Protein AF-A0A8I2YCI9-F1 (afdb_monomer_lite)

Foldseek 3Di:
DDPVVVVVVVVVVVVLVVLLVVLQVVCVVVHVDDLVVQLVLLQVLCCVQPVHDGDDPVLSSLLSCVLSVHDDDDDDDPVPPPVSSQCSSCSVCVVDDDDDDDPDPVVVVVVVVSRD

InterPro domains:
  IPR027417 P-loop containing nucleoside triphosphate hydrolase [G3DSA:3.40.50.300] (10-115)
  IPR027417 P-loop containing nucleoside triphosphate hydrolase [SSF52540] (47-113)

Structure (mmCIF, N/CA/C/O backbone):
data_AF-A0A8I2YCI9-F1
#
_entry.id   AF-A0A8I2YCI9-F1
#
loop_
_atom_site.group_PDB
_atom_site.id
_atom_site.type_symbol
_atom_site.label_atom_id
_atom_site.label_alt_id
_atom_site.label_comp_id
_atom_site.label_asym_id
_atom_site.label_entity_id
_atom_site.label_seq_id
_atom_site.pdbx_PDB_ins_code
_atom_site.Cartn_x
_atom_site.Cartn_y
_atom_site.Cartn_z
_atom_site.occupancy
_atom_site.B_iso_or_equiv
_atom_site.auth_seq_id
_atom_site.auth_comp_id
_atom_site.a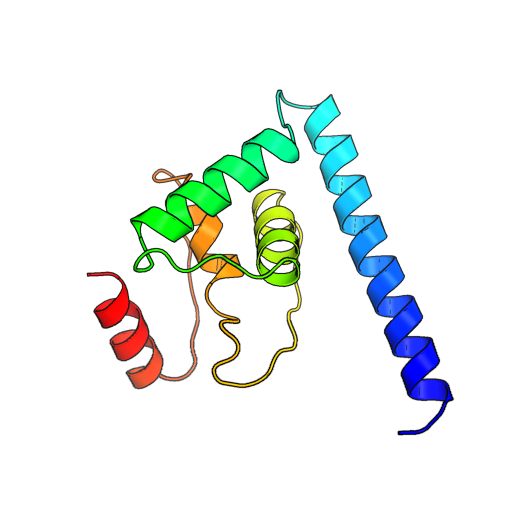uth_asym_id
_atom_site.auth_atom_id
_atom_site.pdbx_PDB_model_num
ATOM 1 N N . MET A 1 1 ? 9.448 10.302 -25.023 1.00 58.91 1 MET A N 1
ATOM 2 C CA . MET A 1 1 ? 8.024 10.354 -24.606 1.00 58.91 1 MET A CA 1
ATOM 3 C C . MET A 1 1 ? 7.450 11.703 -25.021 1.00 58.91 1 MET A C 1
ATOM 5 O O . MET A 1 1 ? 8.161 12.686 -24.889 1.00 58.91 1 MET A O 1
ATOM 9 N N . SER A 1 2 ? 6.225 11.762 -25.555 1.00 78.62 2 SER A N 1
ATOM 10 C CA . SER A 1 2 ? 5.567 13.030 -25.934 1.00 78.62 2 SER A CA 1
ATOM 11 C C . SER A 1 2 ? 5.129 13.821 -24.692 1.00 78.62 2 SER A C 1
ATOM 13 O O . SER A 1 2 ? 4.641 13.214 -23.739 1.00 78.62 2 SER A O 1
ATOM 15 N N . ALA A 1 3 ? 5.256 15.154 -24.715 1.00 80.88 3 ALA A N 1
ATOM 16 C CA . ALA A 1 3 ? 4.896 16.053 -23.610 1.00 80.88 3 ALA A CA 1
ATOM 17 C C . ALA A 1 3 ? 3.450 15.862 -23.110 1.00 80.88 3 ALA A C 1
ATOM 19 O O . ALA A 1 3 ? 3.196 15.914 -21.908 1.00 80.88 3 ALA A O 1
ATOM 20 N N . ALA A 1 4 ? 2.518 15.540 -24.014 1.00 81.81 4 ALA A N 1
ATOM 21 C CA . ALA A 1 4 ? 1.125 15.265 -23.667 1.00 81.81 4 ALA A CA 1
ATOM 22 C C . ALA A 1 4 ? 0.970 14.041 -22.743 1.00 81.81 4 ALA A C 1
ATOM 24 O O . ALA A 1 4 ? 0.161 14.060 -21.820 1.00 81.81 4 ALA A O 1
ATOM 25 N N . ARG A 1 5 ? 1.779 12.986 -22.936 1.00 81.62 5 ARG A N 1
ATOM 26 C CA . ARG A 1 5 ? 1.747 11.795 -22.064 1.00 81.62 5 ARG A CA 1
ATOM 27 C C . ARG A 1 5 ? 2.283 12.102 -20.669 1.00 81.62 5 ARG A C 1
ATOM 29 O O . ARG A 1 5 ? 1.755 11.580 -19.694 1.00 81.62 5 ARG A O 1
ATOM 36 N N . THR A 1 6 ? 3.301 12.954 -20.572 1.00 85.75 6 THR A N 1
ATOM 37 C CA . THR A 1 6 ? 3.859 13.376 -19.283 1.00 85.75 6 THR A CA 1
ATOM 38 C C . THR A 1 6 ? 2.839 14.180 -18.478 1.00 85.75 6 THR A C 1
ATOM 40 O O . THR A 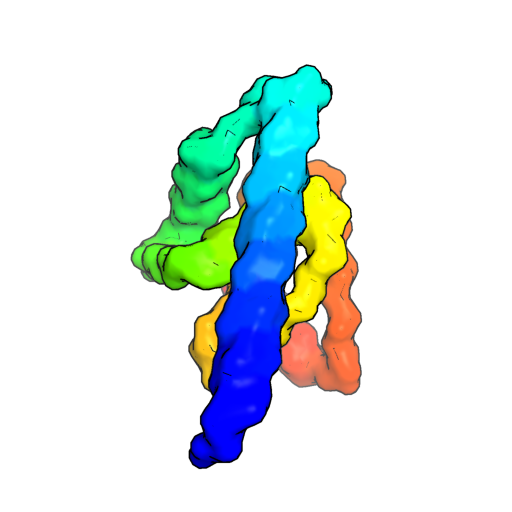1 6 ? 2.666 13.916 -17.294 1.00 85.75 6 THR A O 1
ATOM 43 N N . LEU A 1 7 ? 2.118 15.107 -19.115 1.00 87.31 7 LEU A N 1
ATOM 44 C CA . LEU A 1 7 ? 1.070 15.892 -18.452 1.00 87.31 7 LEU A CA 1
ATOM 45 C C . LEU A 1 7 ? -0.067 15.007 -17.932 1.00 87.31 7 LEU A C 1
ATOM 47 O O . LEU A 1 7 ? -0.420 15.098 -16.758 1.00 87.31 7 LEU A O 1
ATOM 51 N N . LEU A 1 8 ? -0.562 14.087 -18.766 1.00 90.88 8 LEU A N 1
ATOM 52 C CA . LEU A 1 8 ? -1.582 13.116 -18.358 1.00 90.88 8 LEU A CA 1
ATOM 53 C C . LEU A 1 8 ? -1.123 12.272 -17.163 1.00 90.88 8 LEU A C 1
ATOM 55 O O . LEU A 1 8 ? -1.887 12.054 -16.225 1.00 90.88 8 LEU A O 1
ATOM 59 N N . HIS A 1 9 ? 0.135 11.825 -17.168 1.00 88.88 9 HIS A N 1
ATOM 60 C CA . HIS A 1 9 ? 0.695 11.072 -16.050 1.00 88.88 9 HIS A CA 1
ATOM 61 C C . HIS A 1 9 ? 0.711 11.896 -14.753 1.00 88.88 9 HIS A C 1
ATOM 63 O O . HIS A 1 9 ? 0.299 11.400 -13.705 1.00 88.88 9 HIS A O 1
ATOM 69 N N . VAL A 1 10 ? 1.123 13.165 -14.815 1.00 92.69 10 VAL A N 1
ATOM 70 C CA . VAL A 1 10 ? 1.130 14.066 -13.650 1.00 92.69 10 VAL A CA 1
ATOM 71 C C . VAL A 1 10 ? -0.283 14.268 -13.091 1.00 92.69 10 VAL A C 1
ATOM 73 O O . VAL A 1 10 ? -0.479 14.225 -11.875 1.00 92.69 10 VAL A O 1
ATOM 76 N N . GLU A 1 11 ? -1.285 14.439 -13.954 1.00 94.44 11 GLU A N 1
ATOM 77 C CA . GLU A 1 11 ? -2.687 14.570 -13.537 1.00 94.44 11 GLU A CA 1
ATOM 78 C C . GLU A 1 11 ? -3.218 13.297 -12.871 1.00 94.44 11 GLU A C 1
ATOM 80 O O . GLU A 1 11 ? -3.884 13.369 -11.833 1.00 94.44 11 GLU A O 1
ATOM 85 N N . GLN A 1 12 ? -2.889 12.127 -13.425 1.00 93.19 12 GLN A N 1
ATOM 86 C CA . GLN A 1 12 ? -3.248 10.833 -12.844 1.00 93.19 12 GLN A CA 1
ATOM 87 C C . GLN A 1 12 ? -2.627 10.655 -11.457 1.00 93.19 12 GLN A C 1
ATOM 89 O O . GLN A 1 12 ? -3.337 10.310 -10.513 1.00 93.19 12 GLN A O 1
ATOM 94 N N . VAL A 1 13 ? -1.334 10.956 -11.310 1.00 93.06 13 VAL A N 1
ATOM 95 C CA . VAL A 1 13 ? -0.632 10.898 -10.022 1.00 93.06 13 VAL A CA 1
ATOM 96 C C . VAL A 1 13 ? -1.305 11.819 -9.004 1.00 93.06 13 VAL A C 1
ATOM 98 O O . VAL A 1 13 ? -1.644 11.383 -7.903 1.00 93.06 13 VAL A O 1
ATOM 101 N N . LYS A 1 14 ? -1.591 13.070 -9.383 1.00 96.75 14 LYS A N 1
ATOM 102 C CA . LYS A 1 14 ? -2.285 14.030 -8.513 1.00 96.75 14 LYS A CA 1
ATOM 103 C C . LYS A 1 14 ? -3.651 13.509 -8.062 1.00 96.75 14 LYS A C 1
ATOM 105 O O . LYS A 1 14 ? -4.000 13.629 -6.888 1.00 96.75 14 LYS A O 1
ATOM 110 N N . LYS A 1 15 ? -4.425 12.911 -8.972 1.00 96.62 15 LYS A N 1
ATOM 111 C CA . LYS A 1 15 ? -5.730 12.320 -8.650 1.00 96.62 15 LYS A CA 1
ATOM 112 C C . LYS A 1 15 ? -5.598 11.166 -7.651 1.00 96.62 15 LYS A C 1
ATOM 114 O O . LYS A 1 15 ? -6.361 11.128 -6.688 1.00 96.62 15 LYS A O 1
ATOM 119 N N . SER A 1 16 ? -4.626 10.275 -7.838 1.00 96.56 16 SER A N 1
ATOM 120 C CA . SER A 1 16 ? -4.373 9.156 -6.921 1.00 96.56 16 SER A CA 1
ATOM 121 C C . SER A 1 16 ? -4.046 9.635 -5.505 1.00 96.56 16 SER A C 1
ATOM 123 O O . SER A 1 16 ? -4.654 9.164 -4.544 1.00 96.56 16 SER A O 1
ATOM 125 N N . TYR A 1 17 ? -3.165 10.630 -5.365 1.00 97.06 17 TYR A N 1
ATOM 126 C CA . TYR A 1 17 ? -2.822 11.187 -4.052 1.00 97.06 17 TYR A CA 1
ATOM 127 C C . TYR A 1 17 ? -3.996 11.922 -3.393 1.00 97.06 17 TYR A C 1
ATOM 129 O O . TYR A 1 17 ? -4.227 11.760 -2.196 1.00 97.06 17 TYR A O 1
ATOM 137 N N . ASN A 1 18 ? -4.814 12.639 -4.171 1.00 98.12 18 ASN A N 1
ATOM 138 C CA . ASN A 1 18 ? -6.039 13.253 -3.652 1.00 98.12 18 ASN A CA 1
ATOM 139 C C . ASN A 1 18 ? -7.035 12.210 -3.117 1.00 98.12 18 ASN A C 1
ATOM 141 O O . ASN A 1 18 ? -7.683 12.447 -2.093 1.00 98.12 18 ASN A O 1
ATOM 145 N N . ASN A 1 19 ? -7.164 11.060 -3.789 1.00 98.06 19 ASN A N 1
ATOM 146 C CA . ASN A 1 19 ? -8.020 9.964 -3.332 1.00 98.06 19 ASN A CA 1
ATOM 147 C C . ASN A 1 19 ? -7.516 9.379 -2.008 1.00 98.06 19 ASN A C 1
ATOM 149 O O . ASN A 1 19 ? -8.308 9.215 -1.077 1.00 98.06 19 ASN A O 1
ATOM 153 N N . LEU A 1 20 ? -6.207 9.130 -1.899 1.00 97.81 20 LEU A N 1
ATOM 154 C CA . LEU A 1 20 ? -5.586 8.642 -0.668 1.00 97.81 20 LEU A CA 1
ATOM 155 C C . LEU A 1 20 ? -5.786 9.630 0.490 1.00 97.81 20 LEU A C 1
ATOM 157 O O . LEU A 1 20 ? -6.247 9.247 1.563 1.00 97.81 20 LEU A O 1
ATOM 161 N N . ASP A 1 21 ? -5.539 10.921 0.273 1.00 97.88 21 ASP A N 1
ATOM 162 C CA . ASP A 1 21 ? -5.737 11.940 1.307 1.00 97.88 21 ASP A CA 1
ATOM 163 C C . ASP A 1 21 ? -7.199 12.079 1.735 1.00 97.88 21 ASP A C 1
ATOM 165 O O . ASP A 1 21 ? -7.491 12.298 2.916 1.00 97.88 21 ASP A O 1
ATOM 169 N N . ARG A 1 22 ? -8.140 11.924 0.799 1.00 97.81 22 ARG A N 1
ATOM 170 C CA . ARG A 1 22 ? -9.566 11.872 1.123 1.00 97.81 22 ARG A CA 1
ATOM 171 C C . ARG A 1 22 ? -9.889 10.656 1.990 1.00 97.81 22 ARG A C 1
ATOM 173 O O . ARG A 1 22 ? -10.565 10.827 3.002 1.00 97.81 22 ARG A O 1
ATOM 180 N N . ALA A 1 23 ? -9.398 9.469 1.637 1.00 97.44 23 ALA A N 1
ATOM 181 C CA . ALA A 1 23 ? -9.613 8.254 2.421 1.00 97.44 23 ALA A CA 1
ATOM 182 C C . ALA A 1 23 ? -9.041 8.386 3.839 1.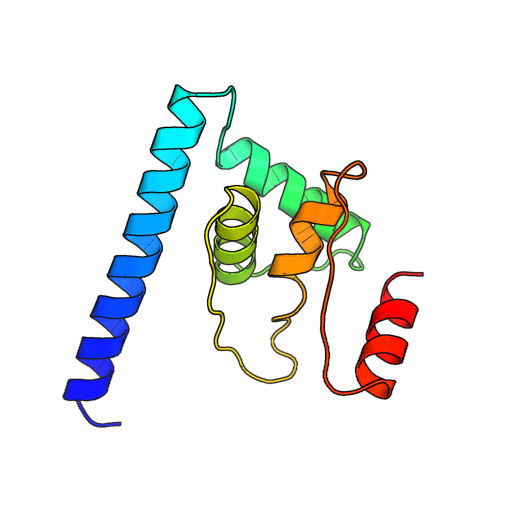00 97.44 23 ALA A C 1
ATOM 184 O O . ALA A 1 23 ? -9.747 8.127 4.811 1.00 97.44 23 ALA A O 1
ATOM 185 N N . ARG A 1 24 ? -7.821 8.925 3.975 1.00 97.38 24 ARG A N 1
ATOM 186 C CA . ARG A 1 24 ? -7.197 9.232 5.273 1.00 97.38 24 ARG A CA 1
ATOM 187 C C . ARG A 1 24 ? -8.069 10.152 6.127 1.00 97.38 24 ARG A C 1
ATOM 189 O O . ARG A 1 24 ? -8.267 9.900 7.313 1.00 97.38 24 ARG A O 1
ATOM 196 N N . LYS A 1 25 ? -8.594 11.232 5.537 1.00 96.69 25 LYS A N 1
ATOM 197 C CA . LYS A 1 25 ? -9.469 12.191 6.234 1.00 96.69 25 LYS A CA 1
ATOM 198 C C . LYS A 1 25 ? -10.792 11.563 6.666 1.00 96.69 25 LYS A C 1
ATOM 200 O O . LYS A 1 25 ? -11.281 11.903 7.736 1.00 96.69 25 LYS A O 1
ATOM 205 N N . LEU A 1 26 ? -11.375 10.692 5.844 1.00 95.88 26 LEU A N 1
ATOM 206 C CA . LEU A 1 26 ? -12.609 9.983 6.185 1.00 95.88 26 LEU A CA 1
ATOM 207 C C . LEU A 1 26 ? -12.369 8.987 7.323 1.00 95.88 26 LEU A C 1
ATOM 209 O O . LEU A 1 26 ? -13.077 9.047 8.322 1.00 95.88 26 LEU A O 1
ATOM 213 N N . ALA A 1 27 ? -11.319 8.170 7.229 1.00 95.12 27 ALA A N 1
ATOM 214 C CA . ALA A 1 27 ? -10.978 7.185 8.251 1.00 95.12 27 ALA A CA 1
ATOM 215 C C . ALA A 1 27 ? -10.670 7.826 9.614 1.00 95.12 27 ALA A C 1
ATOM 217 O O . ALA A 1 27 ? -11.145 7.333 10.632 1.00 95.12 27 ALA A O 1
ATOM 218 N N . ARG A 1 28 ? -9.970 8.972 9.640 1.00 94.12 28 ARG A N 1
ATOM 219 C CA . ARG A 1 28 ? -9.740 9.762 10.870 1.00 94.12 28 ARG A CA 1
ATOM 220 C C . ARG A 1 28 ? -11.028 10.251 11.536 1.00 94.12 28 ARG A C 1
ATOM 222 O O . ARG A 1 28 ? -11.027 10.527 12.726 1.00 94.12 28 ARG A O 1
ATOM 229 N N . LYS A 1 29 ? -12.100 10.454 10.763 1.00 92.38 29 LYS A N 1
ATOM 230 C CA . LYS A 1 29 ? -13.393 10.914 11.293 1.00 92.38 29 LYS A CA 1
ATOM 231 C C . LYS A 1 29 ? -14.249 9.763 11.810 1.00 92.38 29 LYS A C 1
ATOM 233 O O . LYS A 1 29 ? -15.057 9.982 12.702 1.00 92.38 29 LYS A O 1
ATOM 238 N N . SER A 1 30 ? -14.117 8.578 11.219 1.00 88.25 30 SER A N 1
ATOM 239 C CA . SER A 1 30 ? -14.959 7.415 11.519 1.00 88.25 30 SER A CA 1
ATOM 240 C C . SER A 1 30 ? -14.311 6.395 12.459 1.00 88.25 30 SER A C 1
ATOM 242 O O . SER A 1 30 ? -14.982 5.461 12.880 1.00 88.25 30 SER A O 1
ATOM 244 N N . SER A 1 31 ? -13.015 6.522 12.748 1.00 87.75 31 SER A N 1
ATOM 245 C CA . SER A 1 31 ? -12.234 5.580 13.560 1.00 87.75 31 SER A CA 1
ATOM 246 C C . SER A 1 31 ? -11.008 6.268 14.173 1.00 87.75 31 SER A C 1
ATOM 248 O O . SER A 1 31 ? -10.661 7.372 13.759 1.00 87.75 31 SER A O 1
ATOM 250 N N . ASP A 1 32 ? -10.300 5.594 15.083 1.00 88.38 32 ASP A N 1
ATOM 251 C CA . ASP A 1 32 ? -9.010 6.046 15.647 1.00 88.38 32 ASP A CA 1
ATOM 252 C C . ASP A 1 32 ? -7.826 5.883 14.663 1.00 88.38 32 ASP A C 1
ATOM 254 O O . ASP A 1 32 ? -6.686 5.577 15.010 1.00 88.38 32 ASP A O 1
ATOM 258 N N . TYR A 1 33 ? -8.101 6.014 13.367 1.00 93.31 33 TYR A N 1
ATOM 259 C CA . TYR A 1 33 ? -7.102 5.823 12.331 1.00 93.31 33 TYR A CA 1
ATOM 260 C C . TYR A 1 33 ? -6.083 6.973 12.321 1.00 93.31 33 TYR A C 1
ATOM 262 O O . TYR A 1 33 ? -6.436 8.151 12.250 1.00 93.31 33 TYR A O 1
ATOM 270 N N . SER A 1 34 ? -4.796 6.624 12.260 1.00 95.56 34 SER A N 1
ATOM 271 C CA . SER A 1 34 ? -3.684 7.562 12.101 1.00 95.56 34 SER A CA 1
ATOM 272 C C . SER A 1 34 ? -2.732 7.081 11.014 1.00 95.56 34 SER A C 1
ATOM 274 O O . SER A 1 34 ? -2.163 5.999 11.109 1.00 95.56 34 SER A O 1
ATOM 276 N N . THR A 1 35 ? -2.480 7.928 10.011 1.00 94.75 35 THR A N 1
ATOM 277 C CA . THR A 1 35 ? -1.507 7.633 8.941 1.00 94.75 35 THR A CA 1
ATOM 278 C C . THR A 1 35 ? -0.115 7.334 9.496 1.00 94.75 35 THR A C 1
ATOM 280 O O . THR A 1 35 ? 0.546 6.415 9.028 1.00 94.75 35 THR A O 1
ATOM 283 N N . HIS A 1 36 ? 0.318 8.060 10.533 1.00 95.81 36 HIS A N 1
ATOM 284 C CA . HIS A 1 36 ? 1.637 7.865 11.122 1.00 95.81 36 HIS A CA 1
ATOM 285 C C . HIS A 1 36 ? 1.726 6.485 11.775 1.00 95.81 36 HIS A C 1
ATOM 287 O O . HIS A 1 36 ? 2.625 5.714 11.453 1.00 95.81 36 HIS A O 1
ATOM 293 N N . THR A 1 37 ? 0.741 6.147 12.610 1.00 95.94 37 THR A N 1
ATOM 294 C CA . THR A 1 37 ? 0.673 4.854 13.295 1.00 95.94 37 THR A CA 1
ATOM 295 C C . THR A 1 37 ? 0.552 3.709 12.294 1.00 95.94 37 THR A C 1
ATOM 297 O O . THR A 1 37 ? 1.335 2.767 12.347 1.00 95.94 37 THR A O 1
ATOM 300 N N . THR A 1 38 ? -0.365 3.802 11.327 1.00 95.31 38 THR A N 1
ATOM 301 C CA . THR A 1 38 ? -0.558 2.761 10.310 1.00 95.31 38 THR A CA 1
ATOM 302 C C . THR A 1 38 ? 0.710 2.539 9.489 1.00 95.31 38 THR A C 1
ATOM 304 O O . THR A 1 38 ? 1.150 1.402 9.349 1.00 95.31 38 THR A O 1
ATOM 307 N N . ARG A 1 39 ? 1.350 3.602 8.985 1.00 96.69 39 ARG A N 1
ATOM 308 C CA . ARG A 1 39 ? 2.589 3.471 8.201 1.00 96.69 39 ARG A CA 1
ATOM 309 C C . ARG A 1 39 ? 3.752 2.948 9.037 1.00 96.69 39 ARG A C 1
ATOM 311 O O . ARG A 1 39 ? 4.560 2.185 8.512 1.00 96.69 39 ARG A O 1
ATOM 318 N N . HIS A 1 40 ? 3.830 3.328 10.311 1.00 97.00 40 HIS A N 1
ATOM 319 C CA . HIS A 1 40 ? 4.823 2.795 11.235 1.00 97.00 40 HIS A CA 1
ATOM 320 C C . HIS A 1 40 ? 4.647 1.284 11.404 1.00 97.00 40 HIS A C 1
ATOM 322 O O . HIS A 1 40 ? 5.574 0.540 11.115 1.00 97.00 40 HIS A O 1
ATOM 328 N N . VAL A 1 41 ? 3.446 0.819 11.767 1.00 96.31 41 VAL A N 1
ATOM 329 C CA . VAL A 1 41 ? 3.172 -0.614 11.975 1.00 96.31 41 VAL A CA 1
ATOM 330 C C . VAL A 1 41 ? 3.388 -1.419 10.689 1.00 96.31 41 VAL A C 1
ATOM 332 O O . VAL A 1 41 ? 4.005 -2.479 10.730 1.00 96.31 41 VAL A O 1
ATOM 335 N N . LEU A 1 42 ? 2.969 -0.896 9.532 1.00 95.81 42 LEU A N 1
ATOM 336 C CA . LEU A 1 42 ? 3.248 -1.509 8.228 1.00 95.81 42 LEU A CA 1
ATOM 337 C C . LEU A 1 42 ? 4.757 -1.625 7.945 1.00 95.81 42 LEU A C 1
ATOM 339 O O . LEU A 1 42 ? 5.215 -2.637 7.418 1.00 95.81 42 LEU A O 1
ATOM 343 N N . THR A 1 43 ? 5.535 -0.598 8.293 1.00 96.69 43 THR A N 1
ATOM 344 C CA . THR A 1 43 ? 6.996 -0.606 8.126 1.00 96.69 43 THR A CA 1
ATOM 345 C C . THR A 1 43 ? 7.646 -1.610 9.071 1.00 96.69 43 THR A C 1
ATOM 347 O O . THR A 1 43 ? 8.461 -2.411 8.624 1.00 96.69 43 THR A O 1
ATOM 350 N N . THR A 1 44 ? 7.259 -1.616 10.348 1.00 96.44 44 THR A N 1
ATOM 351 C CA . THR A 1 44 ? 7.745 -2.572 11.351 1.00 96.44 44 THR A CA 1
ATOM 352 C C . THR A 1 44 ? 7.468 -4.009 10.918 1.00 96.44 44 THR A C 1
ATOM 354 O O . THR A 1 44 ? 8.397 -4.808 10.852 1.00 96.44 44 THR A O 1
ATOM 357 N N . ALA A 1 45 ? 6.235 -4.314 10.507 1.00 93.75 45 ALA A N 1
ATOM 358 C CA . ALA A 1 45 ? 5.870 -5.645 10.034 1.00 93.75 45 ALA A CA 1
ATOM 359 C C . ALA A 1 45 ? 6.670 -6.067 8.788 1.00 93.75 45 ALA A C 1
ATOM 361 O O . ALA A 1 45 ? 7.084 -7.218 8.678 1.00 93.75 45 ALA A O 1
ATOM 362 N N . CYS A 1 46 ? 6.934 -5.137 7.863 1.00 93.31 46 CYS A N 1
ATOM 363 C CA . CYS A 1 46 ? 7.788 -5.395 6.703 1.00 93.31 46 CYS A CA 1
ATOM 364 C C . CYS A 1 46 ? 9.235 -5.701 7.116 1.00 93.31 46 CYS A C 1
ATOM 366 O O . CYS A 1 46 ? 9.843 -6.624 6.583 1.00 93.31 46 CYS A O 1
ATOM 368 N N . LEU A 1 47 ? 9.800 -4.964 8.074 1.00 93.44 47 LEU A N 1
ATOM 369 C CA . LEU A 1 47 ? 11.158 -5.225 8.557 1.00 93.44 47 LEU A CA 1
ATOM 370 C C . LEU A 1 47 ? 11.264 -6.617 9.189 1.00 93.44 47 LEU A C 1
ATOM 372 O O . LEU A 1 47 ? 12.158 -7.381 8.827 1.00 93.44 47 LEU A O 1
ATOM 376 N N . GLU A 1 48 ? 10.311 -6.965 10.053 1.00 92.88 48 GLU A N 1
ATOM 377 C CA . GLU A 1 48 ? 10.257 -8.260 10.737 1.00 92.88 48 GLU A CA 1
ATOM 378 C C . GLU A 1 48 ? 10.081 -9.431 9.762 1.00 92.88 48 GLU A C 1
ATOM 380 O O . GLU A 1 48 ? 10.736 -10.462 9.908 1.00 92.88 48 GLU A O 1
ATOM 385 N N . LYS A 1 49 ? 9.218 -9.277 8.749 1.00 89.06 49 LYS A N 1
ATOM 386 C CA . LYS A 1 49 ? 8.814 -10.376 7.854 1.00 89.06 49 LYS A CA 1
ATOM 387 C C . LYS A 1 49 ? 9.556 -10.416 6.518 1.00 89.06 49 LYS A C 1
ATOM 389 O O . LYS A 1 49 ? 9.420 -11.387 5.785 1.00 89.06 49 LYS A O 1
ATOM 394 N N . CYS A 1 50 ? 10.325 -9.385 6.165 1.00 88.25 50 CYS A N 1
ATOM 395 C CA . CYS A 1 50 ? 10.988 -9.282 4.859 1.00 88.25 50 CYS A CA 1
ATOM 396 C C . CYS A 1 50 ? 12.500 -9.042 4.976 1.00 88.25 50 CYS A C 1
ATOM 398 O O . CYS A 1 50 ? 13.063 -8.252 4.215 1.00 88.25 50 CYS A O 1
ATOM 400 N N . HIS A 1 51 ? 13.172 -9.725 5.909 1.00 86.81 51 HIS A N 1
ATOM 401 C CA . HIS A 1 51 ? 14.629 -9.664 6.100 1.00 86.81 51 HIS A CA 1
ATOM 402 C C . HIS A 1 51 ? 15.166 -8.230 6.275 1.00 86.81 51 HIS A C 1
ATOM 404 O O . HIS A 1 51 ? 16.129 -7.839 5.612 1.00 86.81 51 HIS A O 1
ATOM 410 N N . ASN A 1 52 ? 14.529 -7.423 7.130 1.00 88.06 52 ASN A N 1
ATOM 411 C CA . ASN A 1 52 ? 14.901 -6.028 7.395 1.00 88.06 52 ASN A CA 1
ATOM 412 C C . ASN A 1 52 ? 14.912 -5.118 6.152 1.00 88.06 52 ASN A C 1
ATOM 414 O O . ASN A 1 52 ? 15.604 -4.096 6.124 1.00 88.06 52 ASN A O 1
ATOM 418 N N . ARG A 1 53 ? 14.142 -5.450 5.109 1.00 87.44 53 ARG A N 1
ATOM 419 C CA . ARG A 1 53 ? 13.994 -4.573 3.943 1.00 87.44 53 ARG A CA 1
ATOM 420 C C . ARG A 1 53 ? 13.046 -3.422 4.253 1.00 87.44 53 ARG A C 1
ATOM 422 O O . ARG A 1 53 ? 11.896 -3.629 4.635 1.00 87.44 53 ARG A O 1
ATOM 429 N N . ILE A 1 54 ? 13.533 -2.205 4.031 1.00 93.25 54 ILE A N 1
ATOM 430 C CA . ILE A 1 54 ? 12.743 -0.983 4.175 1.00 93.25 54 ILE A CA 1
ATOM 431 C C . ILE A 1 54 ? 11.855 -0.827 2.930 1.00 93.25 54 ILE A C 1
ATOM 433 O O . ILE A 1 54 ? 12.385 -0.819 1.814 1.00 93.25 54 ILE A O 1
ATOM 437 N N . PRO A 1 55 ? 10.527 -0.689 3.084 1.00 95.38 55 PRO A N 1
ATOM 438 C CA . PRO A 1 55 ? 9.632 -0.472 1.956 1.00 95.38 55 PRO A CA 1
ATOM 439 C C . PRO A 1 55 ? 9.856 0.911 1.331 1.00 95.38 55 PRO A C 1
ATOM 441 O O . PRO A 1 55 ? 10.093 1.906 2.021 1.00 95.38 55 PRO A O 1
ATOM 444 N N . TYR A 1 56 ? 9.727 1.000 0.009 1.00 96.75 56 TYR A N 1
ATOM 445 C CA . TYR A 1 56 ? 9.744 2.278 -0.696 1.00 96.75 56 TYR A CA 1
ATOM 446 C C . TYR A 1 56 ? 8.511 3.119 -0.342 1.00 96.75 56 TYR A C 1
ATOM 448 O O . TYR A 1 56 ? 7.431 2.593 -0.070 1.00 96.75 56 TYR A O 1
ATOM 456 N N . ALA A 1 57 ? 8.635 4.446 -0.440 1.00 96.06 57 ALA A N 1
ATOM 457 C CA . ALA A 1 57 ? 7.535 5.365 -0.137 1.00 96.06 57 ALA A CA 1
ATOM 458 C C . ALA A 1 57 ? 6.251 5.043 -0.927 1.00 96.06 57 ALA A C 1
ATOM 460 O O . ALA A 1 57 ? 5.173 4.983 -0.342 1.00 96.06 57 ALA A O 1
ATOM 461 N N . TRP A 1 58 ? 6.375 4.736 -2.224 1.00 95.94 58 TRP A N 1
ATOM 462 C CA . TRP A 1 58 ? 5.232 4.382 -3.073 1.00 95.94 58 TRP A CA 1
ATOM 463 C C . TRP A 1 58 ? 4.583 3.044 -2.681 1.00 95.94 58 TRP A C 1
ATOM 465 O O . TRP A 1 58 ? 3.378 2.865 -2.880 1.00 95.94 58 TRP A O 1
ATOM 475 N N . GLN A 1 59 ? 5.357 2.108 -2.114 1.00 97.44 59 GLN A N 1
ATOM 476 C CA . GLN A 1 59 ? 4.823 0.838 -1.621 1.00 97.44 59 GLN A CA 1
ATOM 477 C C . GLN A 1 59 ? 3.962 1.078 -0.386 1.00 97.44 59 GLN A C 1
ATOM 479 O O . GLN A 1 59 ? 2.858 0.548 -0.315 1.00 97.44 59 GLN A O 1
ATOM 484 N N . LEU A 1 60 ? 4.425 1.933 0.532 1.00 97.50 60 LEU A N 1
ATOM 485 C CA . LEU A 1 60 ? 3.647 2.350 1.697 1.00 97.50 60 LEU A CA 1
ATOM 486 C C . LEU A 1 60 ? 2.387 3.126 1.300 1.00 97.50 60 LEU A C 1
ATOM 488 O O . LEU A 1 60 ? 1.333 2.890 1.878 1.00 97.50 60 LEU A O 1
ATOM 492 N N . ASP A 1 61 ? 2.468 4.015 0.306 1.00 97.38 61 ASP A N 1
ATOM 493 C CA . ASP A 1 61 ? 1.300 4.754 -0.191 1.00 97.38 61 ASP A CA 1
ATOM 494 C C . ASP A 1 61 ? 0.237 3.808 -0.760 1.00 97.38 61 ASP A C 1
ATOM 496 O O . ASP A 1 61 ? -0.947 3.940 -0.452 1.00 97.38 61 ASP A O 1
ATOM 500 N N . SER A 1 62 ? 0.668 2.819 -1.545 1.00 97.50 62 SER A N 1
ATOM 501 C CA . SER A 1 62 ? -0.221 1.820 -2.144 1.00 97.50 62 SER A CA 1
ATOM 502 C C . SER A 1 62 ? -0.794 0.862 -1.092 1.00 97.50 62 SER A C 1
ATOM 504 O O . SER A 1 62 ? -1.981 0.549 -1.133 1.00 97.50 62 SER A O 1
ATOM 506 N N . ALA A 1 63 ? 0.023 0.433 -0.124 1.00 96.94 63 ALA A N 1
ATOM 507 C CA . ALA A 1 63 ? -0.404 -0.435 0.972 1.00 96.94 63 ALA A CA 1
ATOM 508 C C . ALA A 1 63 ? -1.431 0.254 1.873 1.00 96.94 63 ALA A C 1
ATOM 510 O O . ALA A 1 63 ? -2.433 -0.343 2.249 1.00 96.94 63 ALA A O 1
ATOM 511 N N . GLU A 1 64 ? -1.203 1.525 2.200 1.00 97.56 64 GLU A N 1
ATOM 512 C CA . GLU A 1 64 ? -2.114 2.322 3.014 1.00 97.56 64 GLU A CA 1
ATOM 513 C C . GLU A 1 64 ? -3.420 2.627 2.270 1.00 97.56 64 GLU A C 1
ATOM 515 O O . GLU A 1 64 ? -4.490 2.536 2.867 1.00 97.56 64 GLU A O 1
ATOM 520 N N . ALA A 1 65 ? -3.357 2.932 0.968 1.00 97.62 65 ALA A N 1
ATOM 521 C CA . ALA A 1 65 ? -4.549 3.087 0.136 1.00 97.62 65 ALA A CA 1
ATOM 522 C C . ALA A 1 65 ? -5.402 1.810 0.136 1.00 97.62 65 ALA A C 1
ATOM 524 O O . ALA A 1 65 ? -6.604 1.872 0.398 1.00 97.62 65 ALA A O 1
ATOM 525 N N . PHE A 1 66 ? -4.769 0.656 -0.084 1.00 96.50 66 PHE A N 1
ATOM 526 C CA . PHE A 1 66 ? -5.440 -0.639 -0.069 1.00 96.50 66 PHE A CA 1
ATOM 527 C C . PHE A 1 66 ? -5.996 -0.987 1.323 1.00 96.50 66 PHE A C 1
ATOM 529 O O . PHE A 1 66 ? -7.146 -1.401 1.443 1.00 96.50 66 PHE A O 1
ATOM 536 N N . PHE A 1 67 ? -5.236 -0.726 2.393 1.00 95.50 67 PHE A N 1
ATOM 537 C CA . PHE A 1 67 ? -5.679 -0.902 3.782 1.00 95.50 67 PHE A CA 1
ATOM 538 C C . PHE A 1 67 ? -6.928 -0.070 4.118 1.00 95.50 67 PHE A C 1
ATOM 540 O O . PHE A 1 67 ? -7.801 -0.529 4.852 1.00 95.50 67 PHE A O 1
ATOM 547 N N . LEU A 1 68 ? -7.028 1.140 3.558 1.00 95.81 68 LEU A N 1
ATOM 548 C CA . LEU A 1 68 ? -8.180 2.034 3.702 1.00 95.81 68 LEU A CA 1
ATOM 549 C C . LEU A 1 68 ? -9.381 1.641 2.820 1.00 95.81 68 LEU A C 1
ATOM 551 O O . LEU A 1 68 ? -10.386 2.351 2.822 1.00 95.81 68 LEU A O 1
ATOM 555 N N . GLY A 1 69 ? -9.291 0.534 2.079 1.00 94.81 69 GLY A N 1
ATOM 556 C CA . GLY A 1 69 ? -10.369 0.018 1.236 1.00 94.81 69 GLY A CA 1
ATOM 557 C C . GLY A 1 69 ? -10.496 0.711 -0.120 1.00 94.81 69 GLY A C 1
ATOM 558 O O . GLY A 1 69 ? -11.578 0.700 -0.700 1.00 94.81 69 GLY A O 1
ATOM 559 N N . LEU A 1 70 ? -9.431 1.345 -0.623 1.00 97.25 70 LEU A N 1
ATOM 560 C CA . LEU A 1 70 ? -9.419 1.895 -1.979 1.00 97.25 70 LEU A CA 1
ATOM 561 C C . LEU A 1 70 ? -9.038 0.832 -3.014 1.00 97.25 70 LEU A C 1
ATOM 563 O O . LEU A 1 70 ? -8.066 0.095 -2.834 1.00 97.25 70 LEU A O 1
ATOM 567 N N . ASP A 1 71 ? -9.715 0.863 -4.160 1.00 96.12 71 ASP A N 1
ATOM 568 C CA . ASP A 1 71 ? -9.271 0.149 -5.355 1.00 96.12 71 ASP A CA 1
ATOM 569 C C . ASP A 1 71 ? -7.996 0.793 -5.910 1.00 96.12 71 ASP A C 1
ATOM 571 O O . ASP A 1 71 ? -7.941 2.000 -6.176 1.00 96.12 71 ASP A O 1
ATOM 575 N N . CYS A 1 72 ? -6.956 -0.020 -6.091 1.00 94.69 72 CYS A N 1
ATOM 576 C CA . CYS A 1 72 ? -5.627 0.445 -6.470 1.00 94.69 72 CYS A CA 1
ATOM 577 C C . CYS A 1 72 ? -5.168 -0.196 -7.784 1.00 94.69 72 CYS A C 1
ATOM 579 O O . CYS A 1 72 ? -5.260 -1.404 -7.971 1.00 94.69 72 CYS A O 1
ATOM 581 N N . THR A 1 73 ? -4.598 0.610 -8.683 1.00 95.06 73 THR A N 1
ATOM 582 C CA . THR A 1 73 ? -3.845 0.124 -9.849 1.00 95.06 73 THR A CA 1
ATOM 583 C C . THR A 1 73 ? -2.390 0.544 -9.697 1.00 95.06 73 THR A C 1
ATOM 585 O O . THR A 1 73 ? -2.086 1.735 -9.683 1.00 95.06 73 THR A O 1
ATOM 588 N N . VAL A 1 74 ? -1.488 -0.432 -9.591 1.00 94.56 74 VAL A N 1
ATOM 589 C CA . VAL A 1 74 ? -0.045 -0.203 -9.442 1.00 94.56 74 VAL A CA 1
ATOM 590 C C . VAL A 1 74 ? 0.667 -0.636 -10.716 1.00 94.56 74 VAL A C 1
ATOM 592 O O . VAL A 1 74 ? 0.582 -1.792 -11.124 1.00 94.56 74 VAL A O 1
ATOM 595 N N . ILE A 1 75 ? 1.404 0.291 -11.329 1.00 93.50 75 ILE A N 1
ATOM 596 C CA . ILE A 1 75 ? 2.219 0.033 -12.519 1.00 93.50 75 ILE A CA 1
ATOM 597 C C . ILE A 1 75 ? 3.684 0.189 -12.123 1.00 93.50 75 ILE A C 1
ATOM 599 O O . ILE A 1 75 ? 4.157 1.296 -11.877 1.00 93.50 75 ILE A O 1
ATOM 603 N N . ALA A 1 76 ? 4.400 -0.928 -12.055 1.00 93.56 76 ALA A N 1
ATOM 604 C CA . ALA A 1 76 ? 5.821 -0.970 -11.740 1.00 93.56 76 ALA A CA 1
ATOM 605 C C . ALA A 1 76 ? 6.497 -2.118 -12.499 1.00 93.56 76 ALA A C 1
ATOM 607 O O . ALA A 1 76 ? 5.841 -3.086 -12.897 1.00 93.56 76 ALA A O 1
ATOM 608 N N . GLY A 1 77 ? 7.813 -2.012 -12.689 1.00 93.06 77 GLY A N 1
ATOM 609 C CA . GLY A 1 77 ? 8.604 -3.030 -13.372 1.00 93.06 77 GLY A CA 1
ATOM 610 C C . GLY A 1 77 ? 8.595 -4.388 -12.660 1.00 93.06 77 GLY A C 1
ATOM 611 O O . GLY A 1 77 ? 8.255 -4.528 -11.479 1.00 93.06 77 GLY A O 1
ATOM 612 N N . THR A 1 78 ? 8.985 -5.433 -13.387 1.00 90.50 78 THR A N 1
ATOM 613 C CA . THR A 1 78 ? 9.278 -6.740 -12.782 1.00 90.50 78 THR A CA 1
ATOM 614 C C . THR A 1 78 ? 10.462 -6.609 -11.823 1.00 90.50 78 THR A C 1
ATOM 616 O O . THR A 1 78 ? 11.394 -5.856 -12.082 1.00 90.50 78 THR A O 1
ATOM 619 N N . GLY A 1 79 ? 10.400 -7.292 -10.677 1.00 88.50 79 GLY A N 1
ATOM 620 C CA . GLY A 1 79 ? 11.415 -7.177 -9.623 1.00 88.50 79 GLY A CA 1
ATOM 621 C C . GLY A 1 79 ? 11.317 -5.910 -8.763 1.00 88.50 79 GLY A C 1
ATOM 622 O O . GLY A 1 79 ? 11.935 -5.858 -7.708 1.00 88.50 79 GLY A O 1
ATOM 623 N N . SER A 1 80 ? 10.482 -4.925 -9.117 1.00 92.00 80 SER A N 1
ATOM 624 C CA . SER A 1 80 ? 10.329 -3.684 -8.336 1.00 92.00 80 SER A CA 1
ATOM 625 C C . SER A 1 80 ? 9.599 -3.861 -6.996 1.00 92.00 80 SER A C 1
ATOM 627 O O . SER A 1 80 ? 9.403 -2.889 -6.278 1.00 92.00 80 SER A O 1
ATOM 629 N N . GLY A 1 81 ? 9.153 -5.075 -6.655 1.00 92.38 81 GLY A N 1
ATOM 630 C CA . GLY A 1 81 ? 8.454 -5.341 -5.394 1.00 92.38 81 GLY A CA 1
ATOM 631 C C . GLY A 1 81 ? 6.977 -4.936 -5.390 1.00 92.38 81 GLY A C 1
ATOM 632 O O . GLY A 1 81 ? 6.438 -4.599 -4.341 1.00 92.38 81 GLY A O 1
ATOM 633 N N . LYS A 1 82 ? 6.300 -4.970 -6.547 1.00 94.69 82 LYS A N 1
ATOM 634 C CA . LYS A 1 82 ? 4.862 -4.648 -6.672 1.00 94.69 82 LYS A CA 1
ATOM 635 C C . LYS A 1 82 ? 3.915 -5.583 -5.912 1.00 94.69 82 LYS A C 1
ATOM 637 O O . LYS A 1 82 ? 2.758 -5.226 -5.735 1.00 94.69 82 LYS A O 1
ATOM 642 N N . SER A 1 83 ? 4.398 -6.741 -5.460 1.00 92.44 83 SER A N 1
ATOM 643 C CA . SER A 1 83 ? 3.613 -7.653 -4.624 1.00 92.44 83 SER A CA 1
ATOM 644 C C . SER A 1 83 ? 3.512 -7.184 -3.174 1.00 92.44 83 SER A C 1
ATOM 646 O O . SER A 1 83 ? 2.499 -7.401 -2.522 1.00 92.44 83 SER A O 1
ATOM 648 N N . LEU A 1 84 ? 4.538 -6.490 -2.672 1.00 93.62 84 LEU A N 1
ATOM 649 C CA . LEU A 1 84 ? 4.612 -6.096 -1.269 1.00 93.62 84 LEU A CA 1
ATOM 650 C C . LEU A 1 84 ? 3.401 -5.252 -0.815 1.00 93.62 84 LEU A C 1
ATOM 652 O O . LEU A 1 84 ? 2.816 -5.598 0.209 1.00 93.62 84 LEU A O 1
ATOM 656 N N . PRO A 1 85 ? 2.938 -4.224 -1.559 1.00 95.31 85 PRO A N 1
ATOM 657 C CA . PRO A 1 85 ? 1.855 -3.364 -1.089 1.00 95.31 85 PRO A CA 1
ATOM 658 C C . PRO A 1 85 ? 0.538 -4.071 -0.766 1.00 95.31 85 PRO A C 1
ATOM 660 O O . PRO A 1 85 ? -0.126 -3.674 0.186 1.00 95.31 85 PRO A O 1
ATOM 663 N N . PHE A 1 86 ? 0.149 -5.103 -1.523 1.00 92.31 86 PHE A N 1
ATOM 664 C CA . PHE A 1 86 ? -1.096 -5.821 -1.237 1.00 92.31 86 PHE A CA 1
ATOM 665 C C . PHE A 1 86 ? -0.936 -6.871 -0.131 1.00 92.31 86 PHE A C 1
ATOM 667 O O . PHE A 1 86 ? -1.918 -7.194 0.528 1.00 92.31 86 PHE A O 1
ATOM 674 N N . VAL A 1 87 ? 0.285 -7.361 0.121 1.00 92.19 87 VAL A N 1
ATOM 675 C CA . VAL A 1 87 ? 0.576 -8.300 1.221 1.00 92.19 87 VAL A CA 1
ATOM 676 C C . VAL A 1 87 ? 0.715 -7.569 2.559 1.00 92.19 87 VAL A C 1
ATOM 678 O O . VAL A 1 87 ? 0.326 -8.094 3.594 1.00 92.19 87 VAL A O 1
ATOM 681 N N . MET A 1 88 ? 1.235 -6.338 2.580 1.00 93.62 88 MET A N 1
ATOM 682 C CA . MET A 1 88 ? 1.491 -5.620 3.837 1.00 93.62 88 MET A CA 1
ATOM 683 C C . MET A 1 88 ? 0.257 -5.507 4.762 1.00 93.62 88 MET A C 1
ATOM 685 O O . MET A 1 88 ? 0.414 -5.740 5.961 1.00 93.62 88 MET A O 1
ATOM 689 N N . PRO A 1 89 ? -0.972 -5.234 4.276 1.00 92.62 89 PRO A N 1
ATOM 690 C CA . PRO A 1 89 ? -2.159 -5.239 5.135 1.00 92.62 89 PRO A CA 1
ATOM 691 C C . PRO A 1 89 ? -2.439 -6.573 5.837 1.00 92.62 89 PRO A C 1
ATOM 693 O O . PRO A 1 89 ? -2.847 -6.557 6.997 1.00 92.62 89 PRO A O 1
ATOM 696 N N . SER A 1 90 ? -2.175 -7.723 5.203 1.00 92.00 90 SER A N 1
ATOM 697 C CA . SER A 1 90 ? -2.362 -9.031 5.854 1.00 92.00 90 SER A CA 1
ATOM 698 C C . SER A 1 90 ? -1.293 -9.318 6.911 1.00 92.00 90 SER A C 1
ATOM 700 O O . SER A 1 90 ? -1.486 -10.172 7.772 1.00 92.00 90 SER A O 1
ATOM 702 N N . MET A 1 91 ? -0.174 -8.584 6.905 1.00 91.44 91 MET A N 1
ATOM 703 C CA . MET A 1 91 ? 0.846 -8.712 7.946 1.00 91.44 91 MET A CA 1
ATOM 704 C C . MET A 1 91 ? 0.398 -8.135 9.293 1.00 91.44 91 MET A C 1
ATOM 706 O O . MET A 1 91 ? 0.930 -8.581 10.309 1.00 91.44 91 MET A O 1
ATOM 710 N N . ILE A 1 92 ? -0.533 -7.169 9.285 1.00 92.12 92 ILE A N 1
ATOM 711 C CA . ILE A 1 92 ? -0.979 -6.402 10.464 1.00 92.12 92 ILE A CA 1
ATOM 712 C C . ILE A 1 92 ? -2.448 -6.662 10.841 1.00 92.12 92 ILE A C 1
ATOM 714 O O . ILE A 1 92 ? -2.861 -6.308 11.941 1.00 92.12 92 ILE A O 1
ATOM 718 N N . CYS A 1 93 ? -3.218 -7.282 9.944 1.00 90.50 93 CYS A N 1
ATOM 719 C CA . CYS A 1 93 ? -4.600 -7.719 10.155 1.00 90.50 93 CYS A CA 1
ATOM 720 C C . CYS A 1 93 ? -4.698 -9.245 9.974 1.00 90.50 93 CYS A C 1
ATOM 722 O O . CYS A 1 93 ? -5.155 -9.695 8.918 1.00 90.50 93 CYS A O 1
ATOM 724 N N . PRO A 1 94 ? -4.244 -10.054 10.952 1.00 86.06 94 PRO A N 1
ATOM 725 C CA . PRO A 1 94 ? -4.244 -11.517 10.843 1.00 86.06 94 PRO A CA 1
ATOM 726 C C . PRO A 1 94 ? -5.650 -12.124 10.703 1.00 86.06 94 PRO A C 1
ATOM 728 O O . PRO A 1 94 ? -5.794 -13.256 10.253 1.00 86.06 94 PRO A O 1
ATOM 731 N N . GLU A 1 95 ? -6.691 -11.382 11.073 1.00 89.19 95 GLU A N 1
ATOM 732 C CA . GLU A 1 95 ? -8.094 -11.769 10.939 1.00 89.19 95 GLU A CA 1
ATOM 733 C C . GLU A 1 95 ? -8.643 -11.630 9.510 1.00 89.19 95 GLU A C 1
ATOM 735 O O . GLU A 1 95 ? -9.721 -12.144 9.211 1.00 89.19 95 GLU A O 1
ATOM 740 N N . LYS A 1 96 ? -7.931 -10.923 8.620 1.00 87.12 96 LYS A N 1
ATOM 741 C CA . LYS A 1 96 ? -8.372 -10.671 7.244 1.00 87.12 96 LYS A CA 1
ATOM 742 C C . LYS A 1 96 ? -7.732 -11.651 6.270 1.00 87.12 96 LYS A C 1
ATOM 744 O O . LYS A 1 96 ? -6.528 -11.889 6.297 1.00 87.12 96 LYS A O 1
ATOM 749 N N . ILE A 1 97 ? -8.542 -12.151 5.340 1.00 90.31 97 ILE A N 1
ATOM 750 C CA . ILE A 1 97 ? -8.092 -13.035 4.261 1.00 90.31 97 ILE A CA 1
ATOM 751 C C . ILE A 1 97 ? -7.831 -12.197 3.008 1.00 90.31 97 ILE A C 1
ATOM 753 O O . ILE A 1 97 ? -8.717 -11.491 2.526 1.00 90.31 97 ILE A O 1
ATOM 757 N N . LEU A 1 98 ? -6.615 -12.301 2.469 1.00 91.19 98 LEU A N 1
ATOM 758 C CA . LEU A 1 98 ? -6.237 -11.733 1.179 1.00 91.19 98 LEU A CA 1
ATOM 759 C C . LEU A 1 98 ? -6.310 -12.819 0.103 1.00 91.19 98 LEU A C 1
ATOM 761 O O . LEU A 1 98 ? -5.610 -13.825 0.190 1.00 91.19 98 LEU A O 1
ATOM 765 N N . ILE A 1 99 ? -7.116 -12.588 -0.931 1.00 92.12 99 ILE A N 1
ATOM 766 C CA . ILE A 1 99 ? -7.197 -13.471 -2.097 1.00 92.12 99 ILE A CA 1
ATOM 767 C C . ILE A 1 99 ? -6.363 -12.855 -3.220 1.00 92.12 99 ILE A C 1
ATOM 769 O O . ILE A 1 99 ? -6.680 -11.773 -3.713 1.00 92.12 99 ILE A O 1
ATOM 773 N N . VAL A 1 100 ? -5.298 -13.549 -3.622 1.00 90.88 100 VAL A N 1
ATOM 774 C CA . VAL A 1 100 ? -4.453 -13.173 -4.761 1.00 90.88 100 VAL A CA 1
ATOM 775 C C . VAL A 1 100 ? -4.792 -14.091 -5.926 1.00 90.88 100 VAL A C 1
ATOM 777 O O . VAL A 1 100 ? -4.733 -15.307 -5.787 1.00 90.88 100 VAL A O 1
ATOM 780 N N . ILE A 1 101 ? -5.151 -13.508 -7.069 1.00 91.12 101 ILE A N 1
ATOM 781 C CA . ILE A 1 101 ? -5.438 -14.253 -8.297 1.00 91.12 101 ILE A CA 1
ATOM 782 C C . ILE A 1 101 ? -4.277 -14.021 -9.260 1.00 91.12 101 ILE A C 1
ATOM 784 O O . ILE A 1 101 ? -4.044 -12.889 -9.692 1.00 91.12 101 ILE A O 1
ATOM 788 N N . SER A 1 102 ? -3.554 -15.088 -9.595 1.00 89.25 102 SER A N 1
ATOM 789 C CA . SER A 1 102 ? -2.482 -15.075 -10.586 1.00 89.25 102 SER A CA 1
ATOM 790 C C . SER A 1 102 ? -2.830 -16.033 -11.728 1.00 89.25 102 SER A C 1
ATOM 792 O O . SER A 1 102 ? -3.324 -17.127 -11.489 1.00 89.25 102 SER A O 1
ATOM 794 N N . PRO A 1 103 ? -2.568 -15.673 -12.994 1.00 87.81 103 PRO A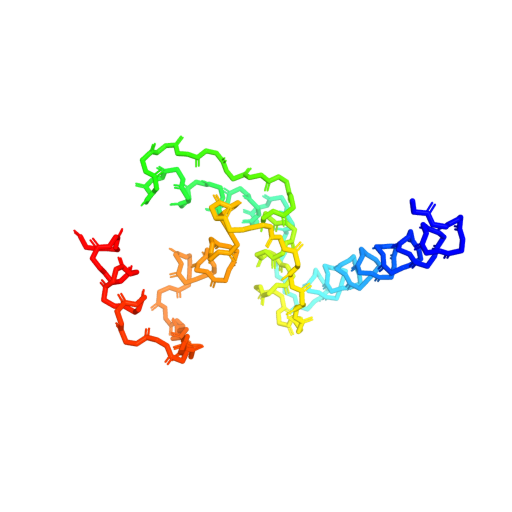 N 1
ATOM 795 C CA . PRO A 1 103 ? -2.773 -16.594 -14.110 1.00 87.81 103 PRO A CA 1
ATOM 796 C C . PRO A 1 103 ? -1.689 -17.686 -14.204 1.00 87.81 103 PRO A C 1
ATOM 798 O O . PRO A 1 103 ? -1.785 -18.559 -15.063 1.00 87.81 103 PRO A O 1
ATOM 801 N N . LEU A 1 104 ? -0.628 -17.618 -13.388 1.00 85.06 104 LEU A N 1
ATOM 802 C CA . LEU A 1 104 ? 0.531 -18.513 -13.451 1.00 85.06 104 LEU A CA 1
ATOM 803 C C . LEU A 1 104 ? 0.715 -19.274 -12.134 1.00 85.06 104 LEU A C 1
ATOM 805 O O . LEU A 1 104 ? 1.193 -18.696 -11.158 1.00 85.06 104 LEU A O 1
ATOM 809 N N . ASN A 1 105 ? 0.448 -20.582 -12.147 1.00 78.12 105 ASN A N 1
ATOM 810 C CA . ASN A 1 105 ? 0.618 -21.461 -10.981 1.00 78.12 105 ASN A CA 1
ATOM 811 C C . ASN A 1 105 ? 2.065 -21.474 -10.454 1.00 78.12 105 ASN A C 1
ATOM 813 O O . ASN A 1 105 ? 2.290 -21.547 -9.251 1.00 78.12 105 ASN A O 1
ATOM 817 N N . SER A 1 106 ? 3.066 -21.384 -11.339 1.00 77.19 106 SER A N 1
ATOM 818 C CA . SER A 1 106 ? 4.477 -21.333 -10.928 1.00 77.19 106 SER A CA 1
ATOM 819 C C . SER A 1 106 ? 4.792 -20.071 -10.122 1.00 77.19 106 SER A C 1
ATOM 821 O O . SER A 1 106 ? 5.532 -20.128 -9.150 1.00 77.19 106 SER A O 1
ATOM 823 N N . LEU A 1 107 ? 4.178 -18.941 -10.486 1.00 78.19 107 LEU A N 1
ATOM 824 C CA . LEU A 1 107 ? 4.345 -17.684 -9.763 1.00 78.19 107 LEU A CA 1
ATOM 825 C C . LEU A 1 107 ? 3.674 -17.737 -8.384 1.00 78.19 107 LEU A C 1
ATOM 827 O O . LEU A 1 107 ? 4.168 -17.119 -7.446 1.00 78.19 107 LEU A O 1
ATOM 831 N N . GLU A 1 108 ? 2.565 -18.466 -8.257 1.00 76.62 108 GLU A N 1
ATOM 832 C CA . GLU A 1 108 ? 1.915 -18.705 -6.964 1.00 76.62 108 GLU A CA 1
ATOM 833 C C . GLU A 1 108 ? 2.800 -19.560 -6.055 1.00 76.62 108 GLU A C 1
ATOM 835 O O . GLU A 1 108 ? 3.021 -19.191 -4.903 1.00 76.62 108 GLU A O 1
ATOM 840 N N . ALA A 1 109 ? 3.370 -20.650 -6.583 1.00 75.62 109 ALA A N 1
ATOM 841 C CA . ALA A 1 109 ? 4.291 -21.507 -5.838 1.00 75.62 109 ALA A CA 1
ATOM 842 C C . ALA A 1 109 ? 5.513 -20.722 -5.329 1.00 75.62 109 ALA A C 1
ATOM 844 O O . ALA A 1 109 ? 5.854 -20.809 -4.147 1.00 75.62 109 ALA A O 1
ATOM 845 N N . ASP A 1 110 ? 6.108 -19.889 -6.187 1.00 76.56 110 ASP A N 1
ATOM 846 C CA . ASP A 1 110 ? 7.232 -19.029 -5.810 1.00 76.56 110 ASP A CA 1
ATOM 847 C C . ASP A 1 110 ? 6.836 -18.042 -4.700 1.00 76.56 110 ASP A C 1
ATOM 849 O O . ASP A 1 110 ? 7.571 -17.866 -3.730 1.00 76.56 110 ASP A O 1
ATOM 853 N N . GLN A 1 111 ? 5.654 -17.423 -4.788 1.00 71.00 111 GLN A N 1
ATOM 854 C CA . GLN A 1 111 ? 5.178 -16.472 -3.778 1.00 71.00 111 GLN A CA 1
ATOM 855 C C . GLN A 1 111 ? 4.867 -17.125 -2.428 1.00 71.00 111 GLN A C 1
ATOM 857 O O . GLN A 1 111 ? 5.156 -16.519 -1.399 1.00 71.00 111 GLN A O 1
ATOM 862 N N . VAL A 1 112 ? 4.319 -18.344 -2.415 1.00 73.62 112 VAL A N 1
ATOM 863 C CA . VAL A 1 112 ? 4.056 -19.091 -1.172 1.00 73.62 112 VAL A CA 1
ATOM 864 C C . VAL A 1 112 ? 5.365 -19.513 -0.511 1.00 73.62 112 VAL A C 1
ATOM 866 O O . VAL A 1 112 ? 5.508 -19.353 0.699 1.00 73.62 112 VAL A O 1
ATOM 869 N N . SER A 1 113 ? 6.344 -19.979 -1.294 1.00 68.94 113 SER A N 1
ATOM 870 C CA . SER A 1 113 ? 7.656 -20.394 -0.773 1.00 68.94 113 SER A CA 1
ATOM 871 C C . SER A 1 113 ? 8.461 -19.259 -0.128 1.00 68.94 113 SER A C 1
ATOM 873 O O . SER A 1 113 ? 9.359 -19.522 0.657 1.00 68.94 113 SER A O 1
ATOM 875 N N . LEU A 1 114 ? 8.138 -17.999 -0.442 1.00 60.28 114 LEU A N 1
ATOM 876 C CA . LEU A 1 114 ? 8.761 -16.810 0.151 1.00 60.28 114 LEU A CA 1
ATOM 877 C C . LEU A 1 114 ? 8.091 -16.344 1.455 1.00 60.28 114 LEU A C 1
ATOM 879 O O . LEU A 1 114 ? 8.606 -15.435 2.104 1.00 60.28 114 LEU A O 1
ATOM 883 N N . ILE A 1 115 ? 6.927 -16.901 1.806 1.00 57.06 115 ILE A N 1
ATOM 884 C CA . ILE A 1 115 ? 6.129 -16.513 2.982 1.00 57.06 115 ILE A CA 1
ATOM 885 C C 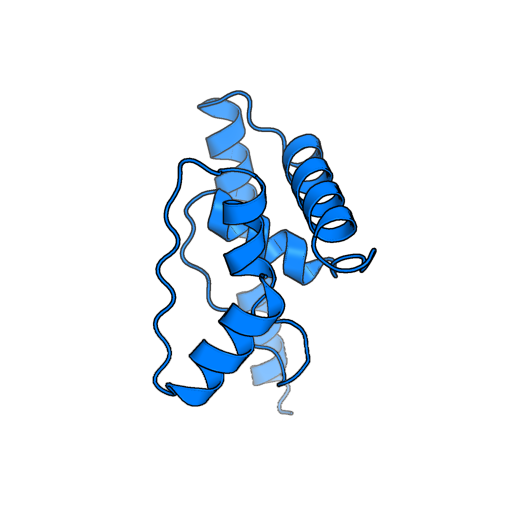. ILE A 1 115 ? 6.314 -17.504 4.154 1.00 57.06 115 ILE A C 1
ATOM 887 O O . ILE A 1 115 ? 5.995 -17.149 5.290 1.00 57.06 115 ILE A O 1
ATOM 891 N N . TYR A 1 116 ? 6.864 -18.698 3.899 1.00 40.81 116 TYR A N 1
ATOM 892 C CA . TYR A 1 116 ? 7.181 -19.741 4.888 1.00 40.81 116 TYR A CA 1
ATOM 893 C C . TYR A 1 116 ? 8.688 -19.974 4.996 1.00 40.81 116 TYR A C 1
ATOM 895 O O . TYR A 1 116 ? 9.143 -20.264 6.125 1.00 40.81 116 TYR A O 1
#

Organism: NCBI:txid495285

Radius of gyration: 15.66 Å; chains: 1; bounding box: 30×38×42 Å

Secondary s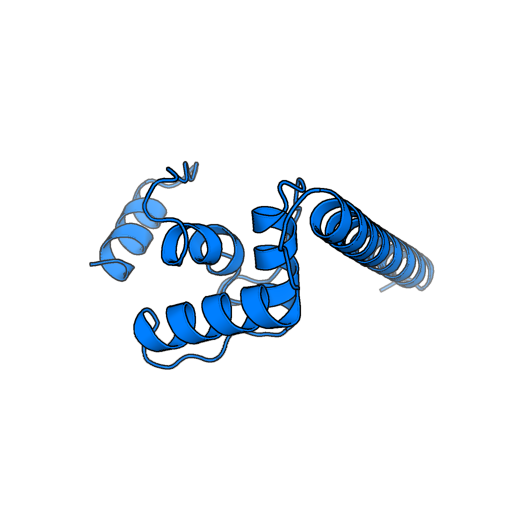tructure (DSSP, 8-state):
--HHHHHHHHHHHHHHHHHHHHHHHHHHHHSS--HHHHHHHHHHHHHHHTTTPPPPHHHHHHHHHHHTT--------TTS-TTHHHHHHHHH-TTSPP----S-HHHHHHHHHTT-

pLDDT: mean 90.27, std 9.35, range [40.81, 98.12]

Sequence (116 aa):
MSAARTLLHVEQVKKSYNNLDRARKLARKSSDYSTHTTRHVLTTACLEKCHNRIPYAWQLDSAEAFFLGLDCTVIAGTGSGKSLPFVMPSMICPEKILIVISPLNSLEADQVSLIY